Protein AF-A0A0M8MDL0-F1 (afdb_monomer)

Organism: NCBI:txid162393

Structure (mmCIF, N/CA/C/O backbone):
data_AF-A0A0M8MDL0-F1
#
_entry.id   AF-A0A0M8MDL0-F1
#
loop_
_atom_site.group_PDB
_atom_site.id
_atom_site.type_symbol
_atom_site.label_atom_id
_atom_site.label_alt_id
_atom_site.label_comp_id
_atom_site.label_asym_id
_atom_site.label_entity_id
_atom_site.label_seq_id
_atom_site.pdbx_PDB_ins_code
_atom_site.Cartn_x
_atom_site.Cartn_y
_atom_site.Cartn_z
_atom_site.occupancy
_atom_site.B_iso_or_equiv
_atom_site.auth_seq_id
_atom_site.auth_comp_id
_atom_site.auth_asym_id
_atom_site.auth_atom_id
_atom_site.pdbx_PDB_model_num
ATOM 1 N N . MET A 1 1 ? 2.034 3.590 -17.943 1.00 80.12 1 MET A N 1
ATOM 2 C CA . MET A 1 1 ? 2.827 3.155 -16.770 1.00 80.12 1 MET A CA 1
ATOM 3 C C . MET A 1 1 ? 2.307 1.852 -16.170 1.00 80.12 1 MET A C 1
ATOM 5 O O . MET A 1 1 ? 3.050 0.883 -16.196 1.00 80.12 1 MET A O 1
ATOM 9 N N . LEU A 1 2 ? 1.048 1.757 -15.718 1.00 92.12 2 LEU A N 1
ATOM 10 C CA . LEU A 1 2 ? 0.508 0.498 -15.161 1.00 92.12 2 LEU A CA 1
ATOM 11 C C . LEU A 1 2 ? 0.473 -0.671 -16.164 1.00 92.12 2 LEU A C 1
ATOM 13 O O . LEU A 1 2 ? 0.741 -1.801 -15.774 1.00 92.12 2 LEU A O 1
ATOM 17 N N . SER A 1 3 ? 0.287 -0.401 -17.458 1.00 95.06 3 SER A N 1
ATOM 18 C CA . SER A 1 3 ? 0.411 -1.408 -18.527 1.00 95.06 3 SER A CA 1
ATOM 19 C C . SER A 1 3 ? 1.783 -2.103 -18.576 1.00 95.06 3 SER A C 1
ATOM 21 O O . SER A 1 3 ? 1.876 -3.231 -19.042 1.00 95.06 3 SER A O 1
ATOM 23 N N . ILE A 1 4 ? 2.848 -1.483 -18.039 1.00 96.12 4 ILE A N 1
ATOM 24 C CA . ILE A 1 4 ? 4.167 -2.132 -17.894 1.00 96.12 4 ILE A CA 1
ATOM 25 C C . ILE A 1 4 ? 4.131 -3.220 -16.817 1.00 96.12 4 ILE A C 1
ATOM 27 O O . ILE A 1 4 ? 4.801 -4.245 -16.933 1.00 96.12 4 ILE A O 1
ATOM 31 N N . LEU A 1 5 ? 3.356 -2.998 -15.754 1.00 95.62 5 LEU A N 1
ATOM 32 C CA . LEU A 1 5 ? 3.157 -3.973 -14.681 1.00 95.62 5 LEU A CA 1
ATOM 33 C C . LEU A 1 5 ? 2.227 -5.101 -15.131 1.00 95.62 5 LEU A C 1
ATOM 35 O O . LEU A 1 5 ? 2.466 -6.250 -14.777 1.00 95.62 5 LEU A O 1
ATOM 39 N N . ALA A 1 6 ? 1.221 -4.776 -15.947 1.00 95.69 6 ALA A N 1
ATOM 40 C CA . ALA A 1 6 ? 0.319 -5.748 -16.561 1.00 95.69 6 ALA A CA 1
ATOM 41 C C . ALA A 1 6 ? 0.977 -6.577 -17.685 1.00 95.69 6 ALA A C 1
ATOM 43 O O . ALA A 1 6 ? 0.398 -7.557 -18.139 1.00 95.69 6 ALA A O 1
ATOM 44 N N . GLY A 1 7 ? 2.181 -6.202 -18.139 1.00 95.12 7 GLY A N 1
ATOM 45 C CA . GLY A 1 7 ? 2.894 -6.879 -19.230 1.00 95.12 7 GLY A CA 1
ATOM 46 C C . GLY A 1 7 ? 2.403 -6.518 -20.637 1.00 95.12 7 GLY A C 1
ATOM 47 O O . GLY A 1 7 ? 2.904 -7.058 -21.615 1.00 95.12 7 GLY A O 1
ATOM 48 N N . GLU A 1 8 ? 1.463 -5.582 -20.748 1.00 97.38 8 GLU A N 1
ATOM 49 C CA . GLU A 1 8 ? 0.879 -5.096 -22.006 1.00 97.38 8 GLU A CA 1
ATOM 50 C C . GLU A 1 8 ? 1.801 -4.124 -22.761 1.00 97.38 8 GLU A C 1
ATOM 52 O O . GLU A 1 8 ? 1.583 -3.843 -23.935 1.00 97.38 8 GLU A O 1
ATOM 57 N N . MET A 1 9 ? 2.801 -3.561 -22.079 1.00 96.88 9 MET A N 1
ATOM 58 C CA . MET A 1 9 ? 3.764 -2.618 -22.646 1.00 96.88 9 MET A CA 1
ATOM 59 C C . MET A 1 9 ? 5.152 -2.887 -22.073 1.00 96.88 9 MET A C 1
ATOM 61 O O . MET A 1 9 ? 5.334 -3.004 -20.862 1.00 96.88 9 MET A O 1
ATOM 65 N N . THR A 1 10 ? 6.162 -2.941 -22.928 1.00 97.94 10 THR A N 1
ATOM 66 C CA . THR A 1 10 ? 7.550 -3.113 -22.493 1.00 97.94 10 THR A CA 1
ATOM 67 C C . THR A 1 10 ? 8.131 -1.815 -21.919 1.00 97.94 10 THR A C 1
ATOM 69 O O . THR A 1 10 ? 7.648 -0.708 -22.172 1.00 97.94 10 THR A O 1
ATOM 72 N N . ILE A 1 11 ? 9.223 -1.934 -21.157 1.00 97.75 11 ILE A N 1
ATOM 73 C CA . ILE A 1 11 ? 9.973 -0.775 -20.641 1.00 97.75 11 ILE A CA 1
ATOM 74 C C . ILE A 1 11 ? 10.527 0.076 -21.794 1.00 97.75 11 ILE A C 1
ATOM 76 O O . ILE A 1 11 ? 10.450 1.302 -21.736 1.00 97.75 11 ILE A O 1
ATOM 80 N N . ALA A 1 12 ? 11.029 -0.563 -22.854 1.00 98.00 12 ALA A N 1
ATOM 81 C CA . ALA A 1 12 ? 11.575 0.116 -24.025 1.00 98.00 12 ALA A CA 1
ATOM 82 C C . ALA A 1 12 ? 10.512 0.925 -24.785 1.00 98.00 12 ALA A C 1
ATOM 84 O O . ALA A 1 12 ? 10.749 2.072 -25.167 1.00 98.00 12 ALA A O 1
ATOM 85 N N . GLU A 1 13 ? 9.317 0.361 -24.981 1.00 97.69 13 GLU A N 1
ATOM 86 C CA . GLU A 1 13 ? 8.192 1.077 -25.597 1.00 97.69 13 GLU A CA 1
ATOM 87 C C . GLU A 1 13 ? 7.765 2.282 -24.756 1.00 97.69 13 GLU A C 1
ATOM 89 O O . GLU A 1 13 ? 7.577 3.375 -25.295 1.00 97.69 13 GLU A O 1
ATOM 94 N N . ALA A 1 14 ? 7.683 2.107 -23.434 1.00 97.38 14 ALA A N 1
ATOM 95 C CA . ALA A 1 14 ? 7.358 3.184 -22.508 1.00 97.38 14 ALA A CA 1
ATOM 96 C C . ALA A 1 14 ? 8.394 4.316 -22.554 1.00 97.38 14 ALA A C 1
ATOM 98 O O . ALA A 1 14 ? 8.032 5.483 -22.673 1.00 97.38 14 ALA A O 1
ATOM 99 N N . ALA A 1 15 ? 9.683 3.975 -22.516 1.00 97.88 15 ALA A N 1
ATOM 100 C CA . ALA A 1 15 ? 10.785 4.930 -22.565 1.00 97.88 15 ALA A CA 1
ATOM 101 C C . ALA A 1 15 ? 10.749 5.789 -23.840 1.00 97.88 15 ALA A C 1
ATOM 103 O O . ALA A 1 15 ? 10.861 7.013 -23.770 1.00 97.88 15 ALA A O 1
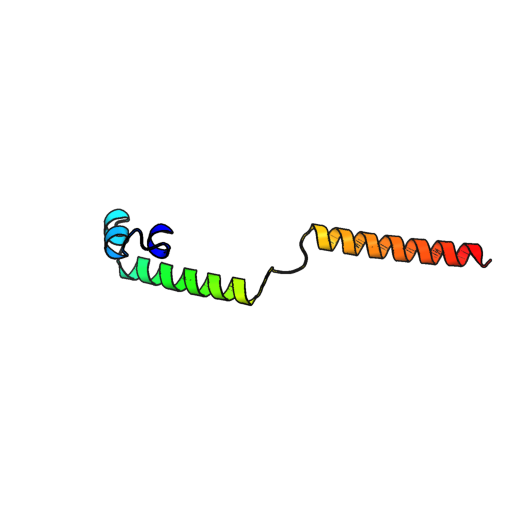ATOM 104 N N . ARG A 1 16 ? 10.506 5.170 -25.005 1.00 97.88 16 ARG A N 1
ATOM 105 C CA . ARG A 1 16 ? 10.378 5.889 -26.286 1.00 97.88 16 ARG A CA 1
ATOM 106 C C . ARG A 1 16 ? 9.160 6.807 -26.317 1.00 97.88 16 ARG A C 1
ATOM 108 O O . ARG A 1 16 ? 9.284 7.954 -26.743 1.00 97.88 16 ARG A O 1
ATOM 115 N N . ARG A 1 17 ? 7.999 6.315 -25.872 1.00 96.56 17 ARG A N 1
ATOM 116 C CA . ARG A 1 17 ? 6.742 7.079 -25.856 1.00 96.56 17 ARG A CA 1
ATOM 117 C C . ARG A 1 17 ? 6.844 8.312 -24.962 1.00 96.56 17 ARG A C 1
ATOM 119 O O . ARG A 1 17 ? 6.437 9.395 -25.369 1.00 96.56 17 ARG A O 1
ATOM 126 N N . GLU A 1 18 ? 7.418 8.134 -23.778 1.00 95.25 18 GLU A N 1
ATOM 127 C CA . GLU A 1 18 ? 7.518 9.177 -22.755 1.00 95.25 18 GLU A CA 1
ATOM 128 C C . GLU A 1 18 ? 8.813 10.005 -22.864 1.00 95.25 18 GLU A C 1
ATOM 130 O O . GLU A 1 18 ? 9.012 10.941 -22.096 1.00 95.25 18 GLU A O 1
ATOM 135 N N . LYS A 1 19 ? 9.688 9.695 -23.834 1.00 97.31 19 LYS A N 1
ATOM 136 C CA . LYS A 1 19 ? 10.972 10.378 -24.088 1.00 97.31 19 LYS A CA 1
ATOM 137 C C . LYS A 1 19 ? 11.891 10.431 -22.861 1.00 97.31 19 LYS A C 1
ATOM 139 O O . LYS A 1 19 ? 12.573 11.425 -22.619 1.00 97.31 19 LYS A O 1
ATOM 144 N N . VAL A 1 20 ? 11.929 9.343 -22.104 1.00 97.19 20 VAL A N 1
ATOM 145 C CA . VAL A 1 20 ? 12.806 9.169 -20.939 1.00 97.19 20 VAL A CA 1
ATOM 146 C C . VAL A 1 20 ? 13.674 7.929 -21.114 1.00 97.19 20 VAL A C 1
ATOM 148 O O . VAL A 1 20 ? 13.445 7.118 -22.006 1.00 97.19 20 VAL A O 1
ATOM 151 N N . SER A 1 21 ? 14.691 7.767 -20.270 1.00 98.31 21 SER A N 1
ATOM 152 C CA . SER A 1 21 ? 15.550 6.584 -20.337 1.00 98.31 21 SER A CA 1
ATOM 153 C C . SER A 1 21 ? 14.822 5.317 -19.861 1.00 98.31 21 SER A C 1
ATOM 155 O O . SER A 1 21 ? 14.009 5.362 -18.933 1.00 98.31 21 SER A O 1
ATOM 157 N N . GLU A 1 22 ? 15.169 4.162 -20.438 1.00 98.25 22 GLU A N 1
ATOM 158 C CA . GLU A 1 22 ? 14.702 2.853 -19.949 1.00 98.25 22 GLU A CA 1
ATOM 159 C C . GLU A 1 22 ? 15.099 2.617 -18.488 1.00 98.25 22 GLU A C 1
AT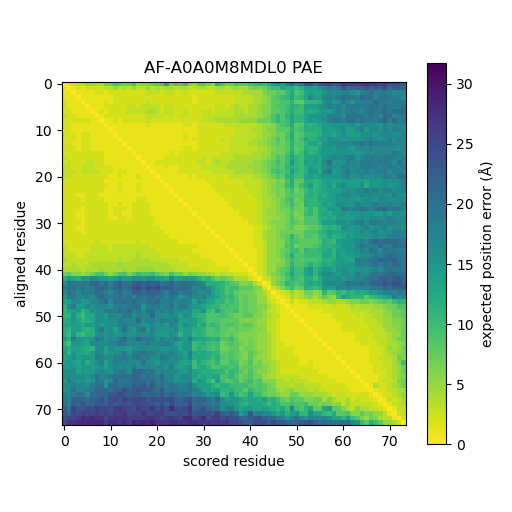OM 161 O O . GLU A 1 22 ? 14.335 2.032 -17.722 1.00 98.25 22 GLU A O 1
ATOM 166 N N . GLN A 1 23 ? 16.257 3.140 -18.072 1.00 98.38 23 GLN A N 1
ATOM 167 C CA . GLN A 1 23 ? 16.723 3.077 -16.690 1.00 98.38 23 GLN A CA 1
ATOM 168 C C . GLN A 1 23 ? 15.773 3.810 -15.734 1.00 98.38 23 GLN A C 1
ATOM 170 O O . GLN A 1 23 ? 15.445 3.275 -14.676 1.00 98.38 23 GLN A O 1
ATOM 175 N N . SER A 1 24 ? 15.296 5.004 -16.100 1.00 97.94 24 SER A N 1
ATOM 176 C CA . SER A 1 24 ? 14.345 5.779 -15.292 1.00 97.94 24 SER A CA 1
ATOM 177 C C . SER A 1 24 ? 13.016 5.037 -15.125 1.00 97.94 24 SER A C 1
ATOM 179 O O . SER A 1 24 ? 12.475 4.978 -14.022 1.00 97.94 24 SER A O 1
ATOM 181 N N . ILE A 1 25 ? 12.516 4.412 -16.194 1.00 98.00 25 ILE A N 1
ATOM 182 C CA . ILE A 1 25 ? 11.299 3.590 -16.145 1.00 98.00 25 ILE A CA 1
ATOM 183 C C . ILE A 1 25 ? 11.521 2.313 -15.319 1.00 98.00 25 ILE A C 1
ATOM 185 O O . ILE A 1 25 ? 10.664 1.936 -14.519 1.00 98.00 25 ILE A O 1
ATOM 189 N N . GLY A 1 26 ? 12.675 1.657 -15.470 1.00 97.88 26 GLY A N 1
ATOM 190 C CA . GLY A 1 26 ? 13.052 0.483 -14.681 1.00 97.88 26 GLY A CA 1
ATOM 191 C C . GLY A 1 26 ? 13.144 0.789 -13.185 1.00 97.88 26 GLY A C 1
ATOM 192 O O . GLY A 1 26 ? 12.618 0.029 -12.372 1.00 97.88 26 GLY A O 1
ATOM 193 N N . ARG A 1 27 ? 13.732 1.939 -12.829 1.00 98.25 27 ARG A N 1
ATOM 194 C CA . ARG A 1 27 ? 13.787 2.454 -11.454 1.00 98.25 27 ARG A CA 1
ATOM 195 C C . ARG A 1 27 ? 12.384 2.662 -10.890 1.00 98.25 27 ARG A C 1
ATOM 197 O O . ARG A 1 27 ? 12.075 2.115 -9.840 1.00 98.25 27 ARG A O 1
ATOM 204 N N . TRP A 1 28 ? 11.520 3.364 -11.626 1.00 97.25 28 TRP A N 1
ATOM 205 C CA . TRP A 1 28 ? 10.125 3.563 -11.227 1.00 97.25 28 TRP A CA 1
ATOM 206 C C . TRP A 1 28 ? 9.399 2.237 -10.968 1.00 97.25 28 TRP A C 1
ATOM 208 O O . TRP A 1 28 ? 8.719 2.097 -9.955 1.00 97.25 28 TRP A O 1
ATOM 218 N N . LYS A 1 29 ? 9.557 1.248 -11.860 1.00 97.56 29 LYS A N 1
ATOM 219 C CA . LYS A 1 29 ? 8.925 -0.070 -11.707 1.00 97.56 29 LYS A CA 1
ATOM 220 C C . LYS A 1 29 ? 9.384 -0.757 -10.419 1.00 97.56 29 LYS A C 1
ATOM 222 O O . LYS A 1 29 ? 8.553 -1.322 -9.713 1.00 97.56 29 LYS A O 1
ATOM 227 N N . ALA A 1 30 ? 10.686 -0.725 -10.133 1.00 98.06 30 ALA A N 1
ATOM 228 C CA . ALA A 1 30 ? 11.243 -1.300 -8.914 1.00 98.06 30 ALA A CA 1
ATOM 229 C C . ALA A 1 30 ? 10.692 -0.594 -7.666 1.00 98.06 30 ALA A C 1
ATOM 231 O O . ALA A 1 30 ? 10.128 -1.257 -6.799 1.00 98.06 30 ALA A O 1
ATOM 232 N N . ASP A 1 31 ? 10.766 0.739 -7.625 1.00 97.94 31 ASP A N 1
ATOM 233 C CA . ASP A 1 31 ? 10.308 1.542 -6.487 1.00 97.94 31 ASP A CA 1
ATOM 234 C C . ASP A 1 31 ? 8.801 1.339 -6.226 1.00 97.94 31 ASP A C 1
ATOM 236 O O . ASP A 1 31 ? 8.382 1.161 -5.083 1.00 97.94 31 ASP A O 1
ATOM 240 N N . PHE A 1 32 ? 7.981 1.280 -7.283 1.00 96.62 32 PHE A N 1
ATOM 241 C CA . PHE A 1 32 ? 6.545 1.014 -7.171 1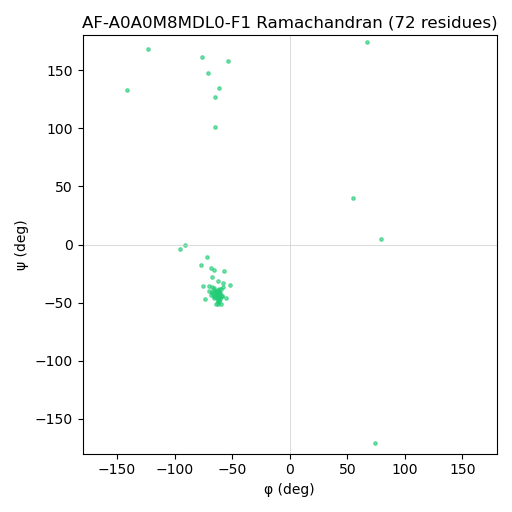.00 96.62 32 PHE A CA 1
ATOM 242 C C . PHE A 1 32 ? 6.250 -0.374 -6.586 1.00 96.62 32 PHE A C 1
ATOM 244 O O . PHE A 1 32 ? 5.398 -0.505 -5.706 1.00 96.62 32 PHE A O 1
ATOM 251 N N . LEU A 1 33 ? 6.936 -1.418 -7.064 1.00 96.81 33 LEU A N 1
ATOM 252 C CA . LEU A 1 33 ? 6.724 -2.784 -6.581 1.00 96.81 33 LEU A CA 1
ATOM 253 C C . LEU A 1 33 ? 7.177 -2.951 -5.131 1.00 96.81 33 LEU A C 1
ATOM 255 O O . LEU A 1 33 ? 6.478 -3.599 -4.356 1.00 96.81 33 LEU A O 1
ATOM 259 N N . GLU A 1 34 ? 8.308 -2.361 -4.752 1.00 97.38 34 GLU A N 1
ATOM 260 C CA . GLU A 1 34 ? 8.791 -2.405 -3.370 1.00 97.38 34 GLU A CA 1
ATOM 261 C C . GLU A 1 34 ? 7.859 -1.646 -2.418 1.00 97.38 34 GLU A C 1
ATOM 263 O O . GLU A 1 34 ? 7.476 -2.181 -1.374 1.00 97.38 34 GLU A O 1
ATOM 268 N N . ALA A 1 35 ? 7.397 -0.451 -2.797 1.00 94.75 35 ALA A N 1
ATOM 269 C CA . ALA A 1 35 ? 6.404 0.290 -2.019 1.00 94.75 35 ALA A CA 1
ATOM 270 C C . ALA A 1 35 ? 5.078 -0.481 -1.893 1.00 94.75 35 ALA A C 1
ATOM 272 O O . ALA A 1 35 ? 4.507 -0.564 -0.805 1.00 94.75 35 ALA A O 1
ATOM 273 N N . GLY A 1 36 ? 4.613 -1.099 -2.984 1.00 92.81 36 GLY A N 1
ATOM 274 C CA . GLY A 1 36 ? 3.404 -1.921 -2.995 1.00 92.81 36 GLY A CA 1
ATOM 275 C C . GLY A 1 36 ? 3.507 -3.130 -2.064 1.00 92.81 36 GLY A C 1
ATOM 276 O O . GLY A 1 36 ? 2.622 -3.340 -1.237 1.00 92.81 36 GLY A O 1
ATOM 277 N N . LYS A 1 37 ? 4.607 -3.892 -2.132 1.00 94.50 37 LYS A N 1
ATOM 278 C CA . LYS A 1 37 ? 4.870 -5.013 -1.210 1.00 94.50 37 LYS A CA 1
ATOM 279 C C . LYS A 1 37 ? 4.910 -4.549 0.241 1.00 94.50 37 LYS A C 1
ATOM 281 O O . LYS A 1 37 ? 4.303 -5.187 1.094 1.00 94.50 37 LYS A O 1
ATOM 286 N N . THR A 1 38 ? 5.592 -3.436 0.503 1.00 93.19 38 THR A N 1
ATOM 287 C CA . THR A 1 38 ? 5.715 -2.860 1.847 1.00 93.19 38 THR A CA 1
ATOM 288 C C . THR A 1 38 ? 4.344 -2.493 2.403 1.00 93.19 38 THR A C 1
ATOM 290 O O . THR A 1 38 ? 4.011 -2.879 3.518 1.00 93.19 38 THR A O 1
ATOM 293 N N . SER A 1 39 ? 3.509 -1.817 1.609 1.00 89.19 39 SER A N 1
ATOM 294 C CA . SER A 1 39 ? 2.154 -1.447 2.020 1.00 89.19 39 SER A CA 1
ATOM 295 C C . SER A 1 39 ? 1.248 -2.660 2.231 1.00 89.19 39 SER A C 1
ATOM 297 O O . SER A 1 39 ? 0.429 -2.645 3.143 1.00 89.19 39 SER A O 1
ATOM 299 N N . LEU A 1 40 ? 1.371 -3.705 1.409 1.00 89.25 40 LEU A N 1
ATOM 300 C CA . LEU A 1 40 ? 0.585 -4.928 1.578 1.00 89.25 40 LEU A CA 1
ATOM 301 C C . LEU A 1 40 ? 1.016 -5.714 2.821 1.00 89.25 40 LEU A C 1
ATOM 303 O O . LEU A 1 40 ? 0.161 -6.217 3.543 1.0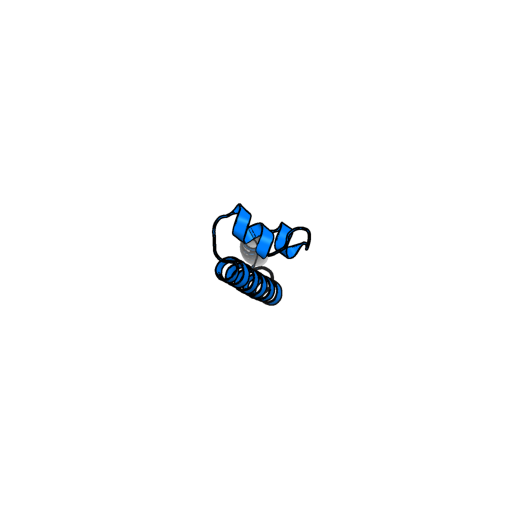0 89.25 40 LEU A O 1
ATOM 307 N N . ALA A 1 41 ? 2.322 -5.787 3.090 1.00 89.31 41 ALA A N 1
ATOM 308 C CA . ALA A 1 41 ? 2.868 -6.435 4.279 1.00 89.31 41 ALA A CA 1
ATOM 309 C C . ALA A 1 41 ? 2.521 -5.676 5.569 1.00 89.31 41 ALA A C 1
ATOM 311 O O . ALA A 1 41 ? 2.246 -6.304 6.587 1.00 89.31 41 ALA A O 1
ATOM 312 N N . ALA A 1 42 ? 2.499 -4.340 5.522 1.00 85.50 42 ALA A N 1
ATOM 313 C CA . ALA A 1 42 ? 2.080 -3.500 6.643 1.00 85.50 42 ALA A CA 1
ATOM 314 C C . ALA A 1 42 ? 0.572 -3.611 6.954 1.00 85.50 42 ALA A C 1
ATOM 316 O O . ALA A 1 42 ? 0.153 -3.299 8.066 1.00 85.50 42 ALA A O 1
ATOM 317 N N . GLY A 1 43 ? -0.243 -4.080 6.001 1.00 77.12 43 GLY A N 1
ATOM 318 C CA . GLY A 1 43 ? -1.698 -4.127 6.135 1.00 77.12 43 GLY A CA 1
ATOM 319 C C . GLY A 1 43 ? -2.351 -2.745 6.004 1.00 77.12 43 GLY A C 1
ATOM 320 O O . GLY A 1 43 ? -1.720 -1.764 5.611 1.00 77.12 43 GLY A O 1
ATOM 321 N N . LYS A 1 44 ? -3.656 -2.650 6.294 1.00 72.06 44 LYS A N 1
ATOM 322 C CA . LYS A 1 44 ? -4.339 -1.346 6.346 1.00 72.06 44 LYS A CA 1
ATOM 323 C C . LYS A 1 44 ? -3.745 -0.528 7.497 1.00 72.06 44 LYS A C 1
ATOM 325 O O . LYS A 1 44 ? -3.711 -1.002 8.628 1.00 72.06 44 LYS A O 1
ATOM 330 N N . ASN A 1 45 ? -3.301 0.694 7.205 1.00 69.19 45 ASN A N 1
ATOM 331 C CA . ASN A 1 45 ? -2.801 1.623 8.216 1.00 69.19 45 ASN A CA 1
ATOM 332 C C . ASN A 1 45 ? -3.933 2.017 9.176 1.00 69.19 45 ASN A C 1
ATOM 334 O O . ASN A 1 45 ? -4.743 2.879 8.843 1.00 69.19 45 ASN A O 1
ATOM 338 N N . GLY A 1 46 ? -3.948 1.400 10.358 1.00 68.88 46 GLY A N 1
ATOM 339 C CA . GLY A 1 46 ? -4.807 1.769 11.482 1.00 68.88 46 GLY A CA 1
ATOM 340 C C . GLY A 1 46 ? -6.312 1.547 11.269 1.00 68.88 46 GLY A C 1
ATOM 341 O O . GLY A 1 46 ? -6.752 1.175 10.176 1.00 68.88 46 GLY A O 1
ATOM 342 N N . PRO A 1 47 ? -7.113 1.767 12.328 1.00 75.62 47 PRO A N 1
ATOM 343 C CA . PRO A 1 47 ? -8.561 1.734 12.227 1.00 75.62 47 PRO A CA 1
ATOM 344 C C . PRO A 1 47 ? -9.033 2.810 11.249 1.00 75.62 47 PRO A C 1
ATOM 346 O O . PRO A 1 47 ? -8.583 3.960 11.279 1.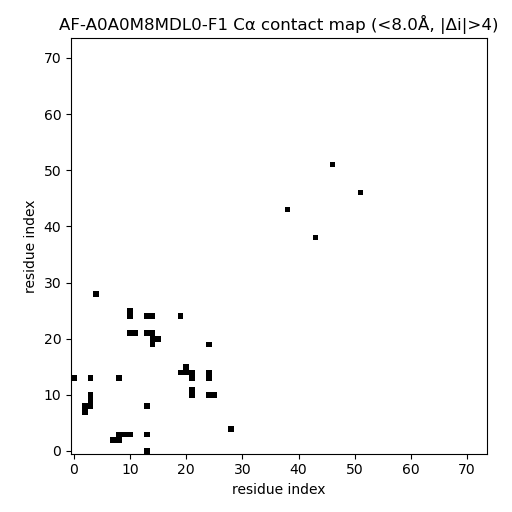00 75.62 47 PRO A O 1
ATOM 349 N N . SER A 1 48 ? -9.955 2.434 10.374 1.00 84.56 48 SER A N 1
ATOM 350 C CA . SER A 1 48 ? -10.698 3.357 9.528 1.00 84.56 48 SER A CA 1
ATOM 351 C C . SER A 1 48 ? -11.367 4.443 10.371 1.00 84.56 48 SER A C 1
ATOM 353 O O . SER A 1 48 ? -11.670 4.249 11.546 1.00 84.56 48 SER A O 1
ATOM 355 N N . THR A 1 49 ? -11.681 5.582 9.756 1.00 89.25 49 THR A N 1
ATOM 356 C CA . THR A 1 49 ? -12.442 6.652 10.421 1.00 89.25 49 THR A CA 1
ATOM 357 C C . THR A 1 49 ? -13.732 6.130 11.061 1.00 89.25 49 THR A C 1
ATOM 359 O O . THR A 1 49 ? -14.115 6.585 12.131 1.00 89.25 49 THR A O 1
ATOM 362 N N . ARG A 1 50 ? -14.376 5.134 10.437 1.00 90.62 50 ARG A N 1
ATOM 363 C CA . ARG A 1 50 ? -15.563 4.476 10.986 1.00 90.62 50 ARG A CA 1
ATOM 364 C C . ARG A 1 50 ? -15.249 3.642 12.227 1.00 90.6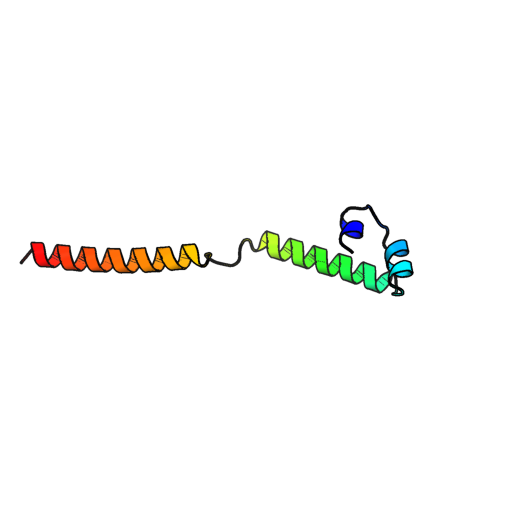2 50 ARG A C 1
ATOM 366 O O . ARG A 1 50 ? -16.007 3.700 13.183 1.00 90.62 50 ARG A O 1
ATOM 373 N N . GLU A 1 51 ? -14.166 2.871 12.213 1.00 91.38 51 GLU A N 1
ATOM 374 C CA . GLU A 1 51 ? -13.736 2.099 13.387 1.00 91.38 51 GLU A CA 1
ATOM 375 C C . GLU A 1 51 ? -13.397 3.031 14.557 1.00 91.38 51 GLU A C 1
ATOM 377 O O . GLU A 1 51 ? -13.861 2.788 15.662 1.00 91.38 51 GLU A O 1
ATOM 382 N N . GLN A 1 52 ? -12.729 4.160 14.303 1.00 93.44 52 GLN A N 1
ATOM 383 C CA . GLN A 1 52 ? -12.440 5.166 15.336 1.00 93.44 52 GLN A CA 1
ATOM 384 C C . GLN A 1 52 ? -13.713 5.809 15.911 1.00 93.44 52 GLN A C 1
ATOM 386 O O . GLN A 1 52 ? -13.814 6.026 17.115 1.00 93.44 52 GLN A O 1
ATOM 391 N N . GLN A 1 53 ? -14.700 6.114 15.060 1.00 96.00 53 GLN A N 1
ATOM 392 C CA . GLN A 1 53 ? -15.998 6.636 15.506 1.00 96.00 53 GLN A CA 1
ATOM 393 C C . GLN A 1 53 ? -16.741 5.626 16.383 1.00 96.00 53 GLN A C 1
ATOM 395 O O . GLN A 1 53 ? -17.272 6.001 17.423 1.00 96.00 53 GLN A O 1
ATOM 400 N N . LEU A 1 54 ? -16.740 4.351 15.989 1.00 96.62 54 LEU A N 1
ATOM 401 C CA . LEU A 1 54 ? -17.360 3.285 16.771 1.00 96.62 54 LEU A CA 1
ATOM 402 C C . LEU A 1 54 ? -16.641 3.068 18.106 1.00 96.62 54 LEU A C 1
ATOM 404 O O . LEU A 1 54 ? -17.302 2.866 19.117 1.00 96.62 54 LEU A O 1
ATOM 408 N N . GLU A 1 55 ? -15.309 3.136 18.139 1.00 96.38 55 GLU A N 1
ATOM 409 C CA . GLU A 1 55 ? -14.541 3.058 19.389 1.00 96.38 55 GLU A CA 1
ATOM 410 C C . GLU A 1 55 ? -14.897 4.204 20.348 1.00 96.38 55 GLU A C 1
ATOM 412 O O . GLU A 1 55 ? -15.070 3.967 21.545 1.00 96.38 55 GLU A O 1
ATOM 417 N N . ALA A 1 56 ? -15.071 5.425 19.830 1.00 97.19 56 ALA A N 1
ATOM 418 C CA . ALA A 1 56 ? -15.513 6.570 20.625 1.00 97.19 56 ALA A CA 1
ATOM 419 C C . ALA A 1 56 ? -16.947 6.391 21.155 1.00 97.19 56 ALA A C 1
ATOM 421 O O . ALA A 1 56 ? -17.194 6.619 22.338 1.00 97.19 56 ALA A O 1
ATOM 422 N N . GLU A 1 57 ? -17.871 5.924 20.311 1.00 97.38 57 GLU A N 1
ATOM 423 C CA . GLU A 1 57 ? -19.261 5.658 20.698 1.00 97.38 57 GLU A CA 1
ATOM 424 C C . GLU A 1 57 ? -19.347 4.551 21.759 1.00 97.38 57 GLU A C 1
ATOM 426 O O . GLU A 1 57 ? -20.051 4.689 22.757 1.00 97.38 57 GLU A O 1
ATOM 431 N N . VAL A 1 58 ? -18.575 3.470 21.607 1.00 97.62 58 VAL A N 1
ATOM 432 C CA . VAL A 1 58 ? -18.501 2.395 22.608 1.00 97.62 58 VAL A CA 1
ATOM 433 C C . VAL A 1 58 ? -17.984 2.924 23.945 1.00 97.62 58 VAL A C 1
ATOM 435 O O . VAL A 1 58 ? -18.514 2.539 24.991 1.00 97.62 58 VAL A O 1
ATOM 438 N N . ALA A 1 59 ? -16.978 3.802 23.937 1.00 97.31 59 ALA A N 1
ATOM 439 C CA . ALA A 1 59 ? -16.455 4.408 25.157 1.00 97.31 59 ALA A CA 1
ATOM 440 C C . ALA A 1 59 ? -17.512 5.278 25.861 1.00 97.31 59 ALA A C 1
ATOM 442 O O . ALA A 1 59 ? -17.720 5.126 27.066 1.00 97.31 59 ALA A O 1
ATOM 443 N N . GLU A 1 60 ? -18.225 6.122 25.109 1.00 97.25 60 GLU A N 1
ATOM 444 C CA . GLU A 1 60 ? -19.303 6.975 25.625 1.00 97.25 60 GLU A CA 1
ATOM 445 C C . GLU A 1 60 ? -20.459 6.147 26.209 1.00 97.25 60 GLU A C 1
ATOM 447 O O . GLU A 1 6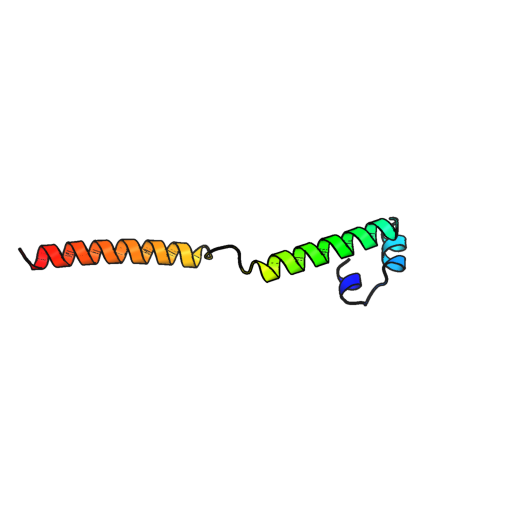0 ? -20.871 6.358 27.351 1.00 97.25 60 GLU A O 1
ATOM 452 N N . LEU A 1 61 ? -20.930 5.137 25.471 1.00 96.81 61 LEU A N 1
ATOM 453 C CA . LEU A 1 61 ? -22.002 4.246 25.924 1.00 96.81 61 LEU A CA 1
ATOM 454 C C . LEU A 1 61 ? -21.605 3.455 27.175 1.00 96.81 61 LEU A C 1
ATOM 456 O O . LEU A 1 61 ? -22.424 3.264 28.075 1.00 96.81 61 LEU A O 1
ATOM 460 N N . THR A 1 62 ? -20.350 3.006 27.253 1.00 96.62 62 THR A N 1
ATOM 461 C CA . THR A 1 62 ? -19.834 2.279 28.423 1.00 96.62 62 THR A CA 1
ATOM 462 C C . THR A 1 62 ? -19.823 3.169 29.663 1.00 96.62 62 THR A C 1
ATOM 464 O O . THR A 1 62 ? -20.199 2.714 30.745 1.00 96.62 62 THR A O 1
ATOM 467 N N . GLN A 1 63 ? -19.439 4.439 29.513 1.00 96.25 63 GLN A N 1
ATOM 468 C CA . GLN A 1 63 ? -19.479 5.408 30.605 1.00 96.25 63 GLN A CA 1
ATOM 469 C C . GLN A 1 63 ? -20.918 5.666 31.072 1.00 96.25 63 GLN A C 1
ATOM 471 O O . GLN A 1 63 ? -21.204 5.506 32.259 1.00 96.25 63 GLN A O 1
ATOM 476 N N . ALA A 1 64 ? -21.829 5.985 30.150 1.00 94.69 64 ALA A N 1
ATOM 477 C CA . ALA A 1 64 ? -23.230 6.261 30.471 1.00 94.69 64 ALA A CA 1
ATOM 478 C C . ALA A 1 64 ? -23.921 5.068 31.157 1.00 94.69 64 ALA A C 1
ATOM 480 O O . ALA A 1 64 ? -24.686 5.239 32.107 1.00 94.69 64 ALA A O 1
ATOM 481 N N . LEU A 1 65 ? -23.615 3.838 30.724 1.00 94.19 65 LEU A N 1
ATOM 482 C CA . LEU A 1 65 ? -24.118 2.626 31.372 1.00 94.19 65 LEU A CA 1
ATOM 483 C C . LEU A 1 65 ? -23.602 2.493 32.812 1.00 94.19 65 LEU A C 1
ATOM 485 O O . LEU A 1 65 ? -24.353 2.085 33.699 1.00 94.19 65 LEU A O 1
ATOM 489 N N . GLY A 1 66 ? -22.332 2.832 33.049 1.00 92.88 66 GLY A N 1
ATOM 490 C CA . GLY A 1 66 ? -21.738 2.846 34.384 1.00 92.88 66 GLY A CA 1
ATOM 491 C C . GLY A 1 66 ? -22.423 3.847 35.314 1.00 92.88 66 GLY A C 1
ATOM 492 O O . GLY A 1 66 ? -22.759 3.495 36.443 1.00 92.88 66 GLY A O 1
ATOM 493 N N . GLU A 1 67 ? -22.682 5.059 34.827 1.00 92.44 67 GLU A N 1
ATOM 494 C CA . GLU A 1 67 ? -23.381 6.112 35.573 1.00 92.44 67 GLU A CA 1
ATOM 495 C C . GLU A 1 67 ? -24.815 5.690 35.933 1.00 92.44 67 GLU A C 1
ATOM 497 O O . GLU A 1 67 ? -25.187 5.702 37.109 1.00 92.44 67 GLU A O 1
ATOM 502 N N . ALA A 1 68 ? -25.584 5.192 34.960 1.00 87.62 68 ALA A N 1
ATOM 503 C CA . ALA A 1 68 ? -26.943 4.700 35.196 1.00 87.62 68 ALA A CA 1
ATOM 504 C C . ALA A 1 68 ? -26.981 3.518 36.186 1.00 87.62 68 ALA A C 1
ATOM 506 O O . ALA A 1 68 ? -27.873 3.421 37.031 1.00 87.62 68 ALA A O 1
ATOM 507 N N . ALA A 1 69 ? -26.001 2.610 36.119 1.00 83.19 69 ALA A N 1
ATOM 508 C CA . ALA A 1 69 ? -25.908 1.485 37.047 1.00 83.19 69 ALA A CA 1
ATOM 509 C C . ALA A 1 69 ? -25.596 1.918 38.491 1.00 83.19 69 ALA A C 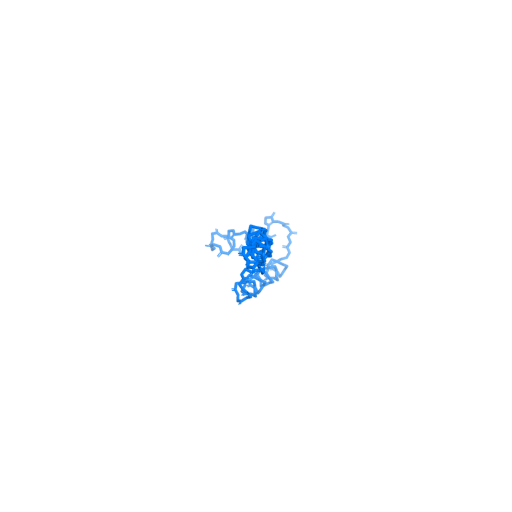1
ATOM 511 O O . ALA A 1 69 ? -25.974 1.207 39.427 1.00 83.19 69 ALA A O 1
ATOM 512 N N . VAL A 1 70 ? -24.913 3.052 38.681 1.00 85.06 70 VAL A N 1
ATOM 513 C CA . VAL A 1 70 ? -24.688 3.650 40.002 1.00 85.06 70 VAL A CA 1
ATOM 514 C C . VAL A 1 70 ? -25.976 4.278 40.526 1.00 85.06 70 VAL A C 1
ATOM 516 O O . VAL A 1 70 ? -26.341 3.980 41.659 1.00 85.06 70 VAL A O 1
ATOM 519 N N . GLU A 1 71 ? -26.700 5.056 39.715 1.00 74.25 71 GLU A N 1
ATOM 520 C CA . GLU A 1 71 ? -27.971 5.684 40.125 1.00 74.25 71 GLU A CA 1
ATOM 521 C C . GLU A 1 71 ? -29.028 4.669 40.580 1.00 74.25 71 GLU A C 1
ATOM 523 O O . GLU A 1 71 ? -29.733 4.914 41.551 1.00 74.25 71 GLU A O 1
ATOM 528 N N . ILE A 1 72 ? -29.105 3.495 39.943 1.00 73.94 72 ILE A N 1
ATOM 529 C CA . ILE A 1 72 ? -30.048 2.424 40.327 1.00 73.94 72 ILE A CA 1
ATOM 530 C C . ILE A 1 72 ? -29.744 1.836 41.721 1.00 73.94 72 ILE A C 1
ATOM 532 O O . ILE A 1 72 ? -30.608 1.206 42.332 1.00 73.94 72 ILE A O 1
ATOM 536 N N . ARG A 1 73 ? -28.511 1.980 42.222 1.00 59.34 73 ARG A N 1
ATOM 537 C CA . ARG A 1 73 ? -28.060 1.375 43.487 1.00 59.34 73 ARG A CA 1
ATOM 538 C C . ARG A 1 73 ? -28.171 2.302 44.704 1.00 59.34 73 ARG A C 1
ATOM 540 O O . ARG A 1 73 ? -27.850 1.836 45.799 1.00 59.34 73 ARG A O 1
ATOM 547 N N . VAL A 1 74 ? -28.569 3.564 44.528 1.00 53.41 74 VAL A N 1
ATOM 548 C CA . VAL A 1 74 ? -28.734 4.569 45.601 1.00 53.41 74 VAL A CA 1
ATOM 549 C C 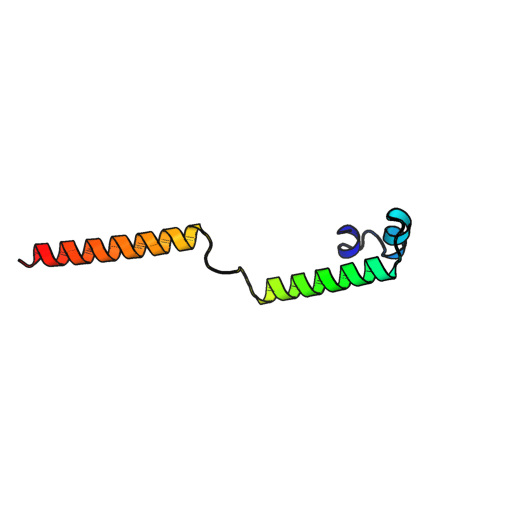. VAL A 1 74 ? -30.200 4.668 46.008 1.00 53.41 74 VAL A C 1
ATOM 551 O O . VAL A 1 74 ? -30.449 4.755 47.231 1.00 53.41 74 VAL A O 1
#

Foldseek 3Di:
DVCCVVVVDPLVRVCVVVVHDSVVSVVVVVVVVVVVVVDVVVDPDDDDPVRVVVVVVVVVVVVVVVVVVVVVVD

Solvent-accessible surface area (backbone atoms only — not comparable to full-atom values): 4340 Å² total; per-residue (Å²): 114,69,45,48,77,73,66,79,36,54,60,64,58,49,15,64,75,71,73,49,54,47,65,60,52,51,49,50,54,51,52,52,52,52,52,49,51,50,48,61,73,67,46,78,85,68,76,49,74,64,54,52,50,50,54,52,50,52,52,52,53,52,48,53,51,53,52,54,59,50,63,78,72,112

Nearest PDB structures (foldseek):
  3c57-assembly1_A  TM=7.078E-01  e=9.535E-01  Mycobacterium tuberculosis
  4ldz-assembly1_B  TM=8.338E-01  e=1.941E+00  Bacillus subtilis subsp. subtilis str. 168
  8r7y-assembly2_D  TM=5.392E-01  e=3.192E+00  Bacillus subtilis subsp. subtilis str. 168

Secondary structure (DSSP, 8-state):
-HHHHTTSS-HHHHHHHHTS-HHHHHHHHHHHHHHHHHHHHH-S-S--HHHHHHHHHHHHHHHHHHHHHHHTT-

Radius of gyration: 25.88 Å; Cα contacts (8 Å, |Δi|>4): 23; chains: 1; bounding box: 47×17×72 Å

Mean predicted aligned error: 9.01 Å

Sequence (74 aa):
MLSILAGEMTIAEAARREKVSEQSIGRWKADFLEAGKTSLAAGKNGPSTREQQLEAEVAELTQALGEAAVEIRV

pLDDT: mean 91.63, std 9.55, range [53.41, 98.38]

InterPro domains:
  IPR002514 Transposase IS3/IS911family [PF01527] (5-64)
  IPR010921 Trp repressor/replication initiator [SSF48295] (4-46)